Protein AF-A0A946I413-F1 (afdb_monomer_lite)

Radius of gyration: 18.2 Å; chains: 1; bounding box: 42×37×50 Å

Foldseek 3Di:
DLKDWDWDWADPDPLDIDIDIDIDDDPPDDPVSVVSHVVCCCCDDCNHPPCVVVVVVVNVVSVVVVVQPPDDDDQQFVHQELDDDPPDPRHSSVVNVVVVVVCVVVVND

Secondary structure (DSSP, 8-state):
---EEEEEEEE-SSS-EEEEEEEE--TT--HHHHHHHHHHGGGSSTT-TTHHHHHHHHHHHHHHHHTTTT------TT-S-----SS-S---HHHHHHHHHHHHHTT--

Structure (mmCIF, N/CA/C/O backbone):
data_AF-A0A946I413-F1
#
_entry.id   AF-A0A946I413-F1
#
loop_
_atom_site.g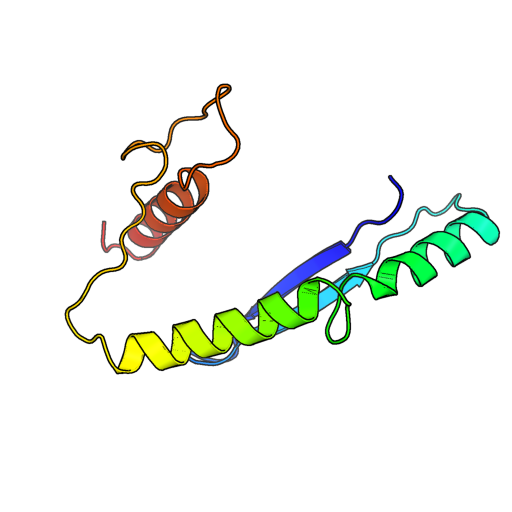roup_PDB
_atom_site.id
_atom_site.type_symbol
_atom_site.label_atom_id
_atom_site.label_alt_id
_atom_site.label_comp_id
_atom_site.label_asym_id
_atom_site.label_entity_id
_atom_site.label_seq_id
_atom_site.pdbx_PDB_ins_code
_atom_site.Cartn_x
_atom_site.Cartn_y
_atom_site.Cartn_z
_atom_site.occupancy
_atom_site.B_iso_or_equiv
_atom_site.auth_seq_id
_atom_site.auth_comp_id
_atom_site.auth_asym_id
_atom_site.auth_atom_id
_atom_site.pdbx_PDB_model_num
ATOM 1 N N . LEU A 1 1 ? 6.953 6.847 -17.965 1.00 68.38 1 LEU A N 1
ATOM 2 C CA . LEU A 1 1 ? 6.862 6.313 -16.586 1.00 68.38 1 LEU A CA 1
ATOM 3 C C . LEU A 1 1 ? 8.147 5.556 -16.300 1.00 68.38 1 LEU A C 1
ATOM 5 O O . LEU A 1 1 ? 8.514 4.744 -17.138 1.00 68.38 1 LEU A O 1
ATOM 9 N N . ASN A 1 2 ? 8.846 5.840 -15.200 1.00 82.44 2 ASN A N 1
ATOM 10 C CA . ASN A 1 2 ? 10.190 5.284 -14.977 1.00 82.44 2 ASN A CA 1
ATOM 11 C C . ASN A 1 2 ? 10.156 3.902 -14.316 1.00 82.44 2 ASN A C 1
ATOM 13 O O . ASN A 1 2 ? 10.891 3.022 -14.733 1.00 82.44 2 ASN A O 1
ATOM 17 N N . SER A 1 3 ? 9.240 3.677 -13.376 1.00 86.81 3 SER A N 1
ATOM 18 C CA . SER A 1 3 ? 8.958 2.364 -12.796 1.00 86.81 3 SER A CA 1
ATOM 19 C C . SER A 1 3 ? 7.487 2.315 -12.398 1.00 86.81 3 SER A C 1
ATOM 21 O O . SER A 1 3 ? 6.933 3.316 -11.935 1.00 86.81 3 SER A O 1
ATOM 23 N N . LEU A 1 4 ? 6.848 1.170 -12.627 1.00 92.44 4 LEU A N 1
ATOM 24 C CA . LEU A 1 4 ? 5.483 0.890 -12.206 1.00 92.44 4 LEU A CA 1
ATOM 25 C C . LEU A 1 4 ? 5.475 -0.420 -11.439 1.00 92.44 4 LEU A C 1
ATOM 27 O O . LEU A 1 4 ? 6.000 -1.424 -11.916 1.00 92.44 4 LEU A O 1
ATOM 31 N N . CYS A 1 5 ? 4.845 -0.409 -10.273 1.00 93.12 5 CYS A N 1
ATOM 32 C CA . CYS A 1 5 ? 4.650 -1.607 -9.483 1.00 93.12 5 CYS A CA 1
ATOM 33 C C . CYS A 1 5 ? 3.192 -1.720 -9.056 1.00 93.12 5 CYS A C 1
ATOM 35 O O . CYS A 1 5 ? 2.639 -0.794 -8.457 1.00 93.12 5 CYS A O 1
ATOM 37 N N . VAL A 1 6 ? 2.595 -2.877 -9.326 1.00 95.00 6 VAL A N 1
ATOM 38 C CA . VAL A 1 6 ? 1.314 -3.271 -8.750 1.00 95.00 6 VAL A CA 1
ATOM 39 C C . VAL A 1 6 ? 1.584 -4.030 -7.456 1.00 95.00 6 VAL A C 1
ATOM 41 O O . VAL A 1 6 ? 2.317 -5.019 -7.440 1.00 95.00 6 VAL A O 1
ATOM 44 N N . ARG A 1 7 ? 0.976 -3.561 -6.366 1.00 95.44 7 ARG A N 1
ATOM 45 C CA . ARG A 1 7 ? 1.041 -4.195 -5.047 1.00 95.44 7 ARG A CA 1
ATOM 46 C C . ARG A 1 7 ? -0.255 -4.958 -4.801 1.00 95.44 7 ARG A C 1
ATOM 48 O O . ARG A 1 7 ? -1.321 -4.347 -4.773 1.00 95.44 7 ARG A O 1
ATOM 55 N N . PHE A 1 8 ? -0.168 -6.269 -4.619 1.00 96.25 8 PHE A N 1
ATOM 56 C CA . PHE A 1 8 ? -1.330 -7.117 -4.367 1.00 96.25 8 PHE A CA 1
ATOM 57 C C . PHE A 1 8 ? -1.291 -7.680 -2.947 1.00 96.25 8 PHE A C 1
ATOM 59 O O . PHE A 1 8 ? -0.407 -8.467 -2.604 1.00 96.25 8 PHE A O 1
ATOM 66 N N . PHE A 1 9 ? -2.251 -7.253 -2.128 1.00 94.88 9 PHE A N 1
ATOM 67 C CA . PHE A 1 9 ? -2.394 -7.674 -0.738 1.00 94.88 9 PHE A CA 1
ATOM 68 C C . PHE A 1 9 ? -3.273 -8.923 -0.664 1.00 94.88 9 PHE A C 1
ATOM 70 O O . PHE A 1 9 ? -4.422 -8.906 -1.102 1.00 94.88 9 PHE A O 1
ATOM 77 N N . VAL A 1 10 ? -2.740 -9.994 -0.081 1.00 97.56 10 VAL A N 1
ATOM 78 C CA . VAL A 1 10 ? -3.444 -11.258 0.138 1.00 97.56 10 VAL A CA 1
ATOM 79 C C . VAL A 1 10 ? -3.615 -11.478 1.638 1.00 97.56 10 VAL A C 1
ATOM 81 O O . VAL A 1 10 ? -2.635 -11.786 2.324 1.00 97.56 10 VAL A O 1
ATOM 84 N N . PRO A 1 11 ? -4.842 -11.352 2.171 1.00 96.25 11 PRO A N 1
ATOM 85 C CA . PRO A 1 11 ? -5.117 -11.673 3.564 1.00 96.25 11 PRO A CA 1
ATOM 86 C C . PRO A 1 11 ? -4.801 -13.146 3.847 1.00 96.25 11 PRO A C 1
ATOM 88 O O . PRO A 1 11 ? -5.221 -14.037 3.106 1.00 96.25 11 PRO A O 1
ATOM 91 N N . ARG A 1 12 ? -4.063 -13.413 4.928 1.00 97.31 12 ARG A N 1
ATOM 92 C CA . ARG A 1 12 ? -3.769 -14.772 5.424 1.00 97.31 12 ARG A CA 1
ATOM 93 C C . ARG A 1 12 ? -4.381 -15.048 6.797 1.00 97.31 12 ARG A C 1
ATOM 95 O O . ARG A 1 12 ? -4.314 -16.175 7.273 1.00 97.31 12 ARG A O 1
ATOM 102 N N . GLY A 1 13 ? -4.984 -14.034 7.403 1.00 95.81 13 GLY A N 1
ATOM 103 C CA . GLY A 1 13 ? -5.622 -14.064 8.709 1.00 95.81 13 GLY A CA 1
ATOM 104 C C . GLY A 1 13 ? -5.963 -12.643 9.145 1.00 95.81 13 GLY A C 1
ATOM 105 O O . GLY A 1 13 ? -5.752 -11.691 8.394 1.00 95.81 13 GLY A O 1
ATOM 106 N N . ILE A 1 14 ? -6.474 -12.501 10.364 1.00 91.75 14 ILE A N 1
ATOM 107 C CA . ILE A 1 14 ? -6.767 -11.185 10.957 1.00 91.75 14 ILE A CA 1
ATOM 108 C C . ILE A 1 14 ? -5.494 -10.416 11.342 1.00 91.75 14 ILE A C 1
ATOM 110 O O . ILE A 1 14 ? -5.518 -9.196 11.454 1.00 91.75 14 ILE A O 1
ATOM 114 N N . ASP A 1 15 ? -4.394 -11.135 11.543 1.00 92.69 15 ASP A N 1
ATOM 115 C CA . ASP A 1 15 ? -3.099 -10.663 12.035 1.00 92.69 15 ASP A CA 1
ATOM 116 C C . ASP A 1 15 ? -1.970 -10.880 11.018 1.00 92.69 15 ASP A C 1
ATOM 118 O O . ASP A 1 15 ? -0.803 -10.639 11.316 1.00 92.69 15 ASP A O 1
ATOM 122 N N . LYS A 1 16 ? -2.299 -11.344 9.805 1.00 94.50 16 LYS A N 1
ATOM 123 C CA . LYS A 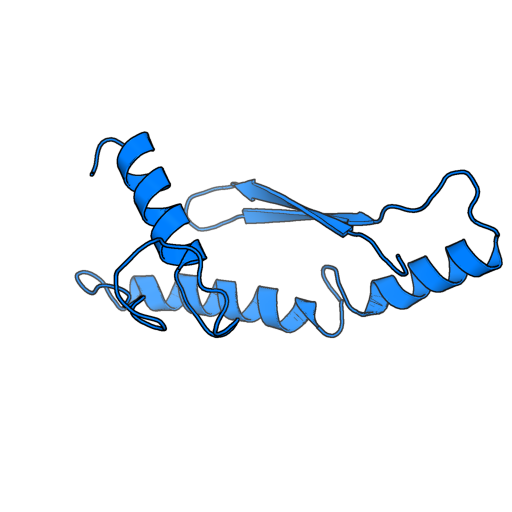1 16 ? -1.305 -11.709 8.797 1.00 94.50 16 LYS A CA 1
ATOM 124 C C . LYS A 1 16 ? -1.770 -11.392 7.385 1.00 94.50 16 LYS A C 1
ATOM 126 O O . LYS A 1 16 ? -2.862 -11.771 6.963 1.00 94.50 16 LYS A O 1
ATOM 131 N N . THR A 1 17 ? -0.880 -10.775 6.615 1.00 94.44 17 THR A N 1
ATOM 132 C CA . THR A 1 17 ? -1.072 -10.477 5.193 1.00 94.44 17 THR A CA 1
ATOM 133 C C . THR A 1 17 ? 0.207 -10.788 4.427 1.00 94.44 17 THR A C 1
ATOM 135 O O . THR A 1 17 ? 1.308 -10.603 4.940 1.00 94.44 17 THR A O 1
ATOM 138 N N . GLU A 1 18 ? 0.065 -11.264 3.196 1.00 95.69 18 GLU A N 1
ATOM 139 C CA . GLU A 1 18 ? 1.161 -11.377 2.236 1.00 95.69 18 GLU A CA 1
ATOM 140 C C . GLU A 1 18 ? 1.040 -10.281 1.181 1.00 95.69 18 GLU A C 1
ATOM 142 O O . GLU A 1 18 ? -0.060 -9.947 0.742 1.00 95.69 18 GLU A O 1
ATOM 147 N N . LEU A 1 19 ? 2.176 -9.722 0.768 1.00 94.50 19 LEU A N 1
ATOM 148 C CA . LEU A 1 19 ? 2.233 -8.649 -0.215 1.00 94.50 19 LEU A CA 1
ATOM 149 C C . LEU A 1 19 ? 3.064 -9.081 -1.420 1.00 94.50 19 LEU A C 1
ATOM 151 O O . LEU A 1 19 ? 4.273 -9.283 -1.308 1.00 94.50 19 LEU A O 1
ATOM 155 N N . PHE A 1 20 ? 2.416 -9.180 -2.577 1.00 95.50 20 PHE A N 1
ATOM 156 C CA . PHE A 1 20 ? 3.068 -9.469 -3.850 1.00 95.50 20 PHE A CA 1
ATOM 157 C C . PHE A 1 20 ? 3.365 -8.170 -4.598 1.00 95.50 20 PHE A C 1
ATOM 159 O O . PHE A 1 20 ? 2.529 -7.265 -4.647 1.00 95.50 20 PHE A O 1
ATOM 166 N N . TRP A 1 21 ? 4.556 -8.095 -5.188 1.00 94.69 21 TRP A N 1
ATOM 167 C CA . TRP A 1 21 ? 5.039 -6.941 -5.942 1.00 94.69 21 TRP A CA 1
ATOM 168 C C . TRP A 1 21 ? 5.234 -7.352 -7.398 1.00 94.69 21 TRP A C 1
ATOM 170 O O . TRP A 1 21 ? 6.049 -8.226 -7.690 1.00 94.69 21 TRP A O 1
ATOM 180 N N . PHE A 1 22 ? 4.491 -6.723 -8.302 1.00 94.50 22 PHE A N 1
ATOM 181 C CA . PHE A 1 22 ? 4.586 -6.965 -9.737 1.00 94.50 22 PHE A CA 1
ATOM 182 C C . PHE A 1 22 ? 5.129 -5.717 -10.420 1.00 94.50 22 PHE A C 1
ATOM 184 O O . PHE A 1 22 ? 4.413 -4.726 -10.570 1.00 94.50 22 PHE A O 1
ATOM 191 N N . TYR A 1 23 ? 6.396 -5.765 -10.820 1.00 93.31 23 TYR A N 1
ATOM 192 C CA . TYR A 1 23 ? 7.017 -4.696 -11.593 1.00 93.31 23 TYR A CA 1
ATOM 193 C C . TYR A 1 23 ? 6.647 -4.842 -13.063 1.00 93.31 23 TYR A C 1
ATOM 195 O O . TYR A 1 23 ? 6.761 -5.926 -13.632 1.00 93.31 23 TYR A O 1
ATOM 203 N N . VAL A 1 24 ? 6.193 -3.745 -13.658 1.00 93.25 24 VAL A N 1
ATOM 204 C CA . VAL A 1 24 ? 5.687 -3.714 -15.029 1.00 93.25 24 VAL A CA 1
ATOM 205 C C . VAL A 1 24 ? 6.631 -2.881 -15.892 1.00 93.25 24 VAL A C 1
ATOM 207 O O . VAL A 1 24 ? 6.931 -1.730 -15.561 1.00 93.25 24 VAL A O 1
ATOM 210 N N . GLY A 1 25 ? 7.095 -3.482 -16.985 1.00 93.62 25 GLY A N 1
ATOM 211 C CA . GLY A 1 25 ? 7.772 -2.808 -18.094 1.00 93.62 25 GLY A CA 1
ATOM 212 C C . GLY A 1 25 ? 6.863 -2.725 -19.319 1.00 93.62 25 GLY A C 1
ATOM 213 O O . GLY A 1 25 ? 5.730 -3.212 -19.292 1.00 93.62 25 GLY A O 1
ATOM 214 N N . TYR A 1 26 ? 7.363 -2.109 -20.380 1.00 94.31 26 TYR A N 1
ATOM 215 C CA . TYR A 1 26 ? 6.696 -2.064 -21.676 1.00 94.31 26 TYR A CA 1
ATOM 216 C C . TYR A 1 26 ? 7.311 -3.091 -22.633 1.00 94.31 26 TYR A C 1
ATOM 218 O O . TYR A 1 26 ? 8.478 -3.449 -22.502 1.00 94.31 26 TYR A O 1
ATOM 226 N N . GLU A 1 27 ? 6.519 -3.576 -23.590 1.00 95.62 27 GLU A N 1
ATOM 227 C CA . GLU A 1 27 ? 6.983 -4.540 -24.602 1.00 95.62 27 GLU A CA 1
ATOM 228 C C . GLU A 1 27 ? 8.049 -3.938 -25.530 1.00 95.62 27 GLU A C 1
ATOM 230 O O . GLU A 1 27 ? 8.923 -4.647 -26.019 1.00 95.62 27 GLU A O 1
ATOM 235 N N . ASP A 1 28 ? 7.999 -2.623 -25.735 1.00 96.50 28 ASP A N 1
ATOM 236 C CA . ASP A 1 28 ? 8.916 -1.844 -26.563 1.00 96.50 28 ASP A CA 1
ATOM 237 C C . ASP A 1 28 ? 10.068 -1.200 -25.769 1.00 96.50 28 ASP A C 1
ATOM 239 O O . ASP A 1 28 ? 10.800 -0.374 -26.321 1.00 96.50 28 ASP A O 1
ATOM 243 N N . ASP A 1 29 ? 10.262 -1.568 -24.495 1.00 96.06 29 ASP A N 1
ATOM 244 C CA . ASP A 1 29 ? 11.415 -1.099 -23.723 1.00 96.06 29 ASP A CA 1
ATOM 245 C C . ASP A 1 29 ? 12.725 -1.584 -24.362 1.00 96.06 29 ASP A C 1
ATOM 247 O O . ASP A 1 29 ? 12.922 -2.768 -24.646 1.00 96.06 29 ASP A O 1
ATOM 251 N N . THR A 1 30 ? 13.686 -0.672 -24.504 1.00 97.00 30 THR A N 1
ATOM 252 C CA . THR A 1 30 ? 15.064 -1.049 -24.821 1.00 97.00 30 THR A CA 1
ATOM 253 C C . THR A 1 30 ? 15.708 -1.797 -23.647 1.00 97.00 30 THR A C 1
ATOM 255 O O . THR A 1 30 ? 15.255 -1.725 -22.497 1.00 97.00 30 THR A O 1
ATOM 258 N N . GLU A 1 31 ? 16.824 -2.486 -23.899 1.00 96.62 31 GLU A N 1
ATOM 259 C CA . GLU A 1 31 ? 17.599 -3.148 -22.838 1.00 96.62 31 GLU A CA 1
ATOM 260 C C . GLU A 1 31 ? 18.040 -2.162 -21.742 1.00 96.62 31 GLU A C 1
ATOM 262 O O . GLU A 1 31 ? 17.978 -2.476 -20.552 1.00 96.62 31 GLU A O 1
ATOM 267 N N . GLU A 1 32 ? 18.415 -0.936 -22.124 1.00 95.94 32 GLU A N 1
ATOM 268 C CA . GLU A 1 32 ? 18.801 0.125 -21.189 1.00 95.94 32 GLU A CA 1
ATOM 269 C C . GLU A 1 32 ? 17.622 0.569 -20.309 1.00 95.94 32 GLU A C 1
ATOM 271 O O . GLU A 1 32 ? 17.766 0.710 -19.092 1.00 95.94 32 GLU A O 1
ATOM 276 N N . GLN A 1 33 ? 16.433 0.739 -20.895 1.00 95.56 33 GLN A N 1
ATOM 277 C CA . GLN A 1 33 ? 15.226 1.095 -20.144 1.00 95.56 33 GLN A CA 1
ATOM 278 C C . GLN A 1 33 ? 14.823 -0.019 -19.175 1.00 95.56 33 GLN A C 1
ATOM 280 O O . GLN A 1 33 ? 14.492 0.259 -18.018 1.00 95.56 33 GLN A O 1
ATOM 285 N N . THR A 1 34 ? 14.923 -1.277 -19.609 1.00 95.06 34 THR A N 1
ATOM 286 C CA . THR A 1 34 ? 14.680 -2.449 -18.760 1.00 95.06 34 THR A CA 1
ATOM 287 C C . THR A 1 34 ? 15.654 -2.481 -17.580 1.00 95.06 34 THR A C 1
ATOM 289 O O . THR A 1 34 ? 15.231 -2.606 -16.429 1.00 95.06 34 THR A O 1
ATOM 292 N N . ALA A 1 35 ? 16.952 -2.283 -17.830 1.00 94.75 35 ALA A N 1
ATOM 293 C CA . ALA A 1 35 ? 17.968 -2.231 -16.780 1.00 94.75 35 ALA A CA 1
ATOM 294 C C . ALA A 1 35 ? 17.710 -1.087 -15.781 1.00 94.75 35 ALA A C 1
ATOM 296 O O . ALA A 1 35 ? 17.791 -1.288 -14.566 1.00 94.75 35 ALA A O 1
ATOM 297 N N . MET A 1 36 ? 17.329 0.098 -16.271 1.00 94.62 36 MET A N 1
ATOM 298 C CA . MET A 1 36 ? 16.965 1.236 -15.423 1.00 94.62 36 MET A CA 1
ATOM 299 C C . MET A 1 36 ? 15.754 0.923 -14.530 1.00 94.62 36 MET A C 1
ATOM 301 O O . MET A 1 36 ? 15.775 1.249 -13.341 1.00 94.62 36 MET A O 1
ATOM 305 N N . ARG A 1 37 ? 14.715 0.267 -15.063 1.00 93.69 37 ARG A N 1
ATOM 306 C CA . ARG A 1 37 ? 13.526 -0.148 -14.294 1.00 93.69 37 ARG A CA 1
ATOM 307 C C . ARG A 1 37 ? 13.876 -1.123 -13.179 1.00 93.69 37 ARG A C 1
ATOM 309 O O . ARG A 1 37 ? 13.439 -0.926 -12.045 1.00 93.69 37 ARG A O 1
ATOM 316 N N . VAL A 1 38 ? 14.684 -2.139 -13.489 1.00 92.56 38 VAL A N 1
ATOM 317 C CA . VAL A 1 38 ? 15.164 -3.122 -12.505 1.00 92.56 38 VAL A CA 1
ATOM 318 C C . VAL A 1 38 ? 15.959 -2.424 -11.404 1.00 92.56 38 VAL A C 1
ATOM 320 O O . VAL A 1 38 ? 15.708 -2.664 -10.225 1.00 92.56 38 VAL A O 1
ATOM 323 N N . MET A 1 39 ? 16.849 -1.495 -11.765 1.00 93.75 39 MET A N 1
ATOM 324 C CA . MET A 1 39 ? 17.622 -0.717 -10.795 1.00 93.75 39 MET A CA 1
ATOM 325 C C . MET A 1 39 ? 16.724 0.129 -9.880 1.00 93.75 39 MET A C 1
ATOM 327 O O . MET A 1 39 ? 16.923 0.138 -8.666 1.00 93.75 39 MET A O 1
ATOM 331 N N . GLN A 1 40 ? 15.689 0.777 -10.424 1.00 93.00 40 GLN A N 1
ATOM 332 C CA . GLN A 1 40 ? 14.704 1.514 -9.621 1.00 93.00 40 GLN A CA 1
ATOM 333 C C . GLN A 1 40 ? 13.880 0.610 -8.695 1.00 93.00 40 GLN A C 1
ATOM 335 O O . GLN A 1 40 ? 13.366 1.084 -7.678 1.00 93.00 40 GLN A O 1
ATOM 340 N N . GLY A 1 41 ? 13.792 -0.690 -8.997 1.00 90.69 41 GLY A N 1
ATOM 341 C CA . GLY A 1 41 ? 13.217 -1.703 -8.114 1.00 90.69 41 GLY A CA 1
ATOM 342 C C . GLY A 1 41 ? 13.825 -1.683 -6.710 1.00 90.69 41 GLY A C 1
ATOM 343 O O . GLY A 1 41 ? 13.091 -1.880 -5.751 1.00 90.69 41 GLY A O 1
ATOM 344 N N . ASN A 1 42 ? 15.098 -1.295 -6.559 1.00 93.50 42 ASN A N 1
ATOM 345 C CA . ASN A 1 42 ? 15.785 -1.184 -5.263 1.00 93.50 42 ASN A CA 1
ATOM 346 C C . ASN A 1 42 ? 15.149 -0.179 -4.281 1.00 93.50 42 ASN A C 1
ATOM 348 O O . ASN A 1 42 ? 15.470 -0.182 -3.094 1.00 93.50 42 ASN A O 1
ATOM 352 N N . LEU A 1 43 ? 14.254 0.699 -4.743 1.00 93.44 43 LEU A N 1
ATOM 353 C CA . LEU A 1 43 ? 13.522 1.620 -3.870 1.00 93.44 43 LEU A CA 1
ATOM 354 C C . LEU A 1 43 ? 12.323 0.955 -3.188 1.00 93.44 43 LEU A C 1
ATOM 356 O O . LEU A 1 43 ? 11.881 1.418 -2.142 1.00 93.44 43 LEU A O 1
ATOM 360 N N . THR A 1 44 ? 11.775 -0.105 -3.781 1.00 93.50 44 THR A N 1
ATOM 361 C CA . THR A 1 44 ? 10.507 -0.713 -3.360 1.00 93.50 44 THR A CA 1
ATOM 362 C C . THR A 1 44 ? 10.628 -2.238 -3.221 1.00 93.50 44 THR A C 1
ATOM 364 O O . THR A 1 44 ? 11.685 -2.803 -3.473 1.00 93.50 44 THR A O 1
ATOM 367 N N . GLY A 1 45 ? 9.576 -2.933 -2.782 1.00 91.00 45 GLY A N 1
ATOM 368 C CA . GLY A 1 45 ? 9.645 -4.373 -2.519 1.00 91.00 45 GLY A CA 1
ATOM 369 C C . GLY A 1 45 ? 10.076 -4.713 -1.091 1.00 91.00 45 GLY A C 1
ATOM 370 O O . GLY A 1 45 ? 10.245 -3.843 -0.238 1.00 91.00 45 GLY A O 1
ATOM 371 N N . ALA A 1 46 ? 10.243 -6.004 -0.808 1.00 89.38 46 ALA A N 1
ATOM 372 C CA . ALA A 1 46 ? 10.518 -6.487 0.550 1.00 89.38 46 ALA A CA 1
ATOM 373 C C . ALA A 1 46 ? 11.837 -5.956 1.150 1.00 89.38 46 ALA A C 1
ATOM 375 O O . ALA A 1 46 ? 11.951 -5.837 2.364 1.00 89.38 46 ALA A O 1
ATOM 376 N N . ALA A 1 47 ? 12.811 -5.622 0.300 1.00 91.88 47 ALA A N 1
ATOM 377 C CA . ALA A 1 47 ? 14.104 -5.052 0.687 1.00 91.88 47 ALA A CA 1
ATOM 378 C C . ALA A 1 47 ? 14.325 -3.642 0.106 1.00 91.88 47 ALA A C 1
ATOM 380 O O . ALA A 1 47 ? 15.460 -3.178 0.013 1.00 91.88 47 ALA A O 1
ATOM 381 N N . GLY A 1 48 ? 13.252 -2.977 -0.333 1.00 93.25 48 GLY A N 1
ATOM 382 C CA . GLY A 1 48 ? 13.336 -1.656 -0.942 1.00 93.25 48 GLY A CA 1
ATOM 383 C C . GLY A 1 48 ? 13.681 -0.572 0.070 1.00 93.25 48 GLY A C 1
ATOM 384 O O . GLY A 1 48 ? 13.111 -0.546 1.159 1.00 93.25 48 GLY A O 1
ATOM 385 N N . LEU A 1 49 ? 14.558 0.360 -0.306 1.00 93.06 49 LEU A N 1
ATOM 386 C CA . LEU A 1 49 ? 15.025 1.431 0.585 1.00 93.06 49 LEU A CA 1
ATOM 387 C C . LEU A 1 49 ? 13.898 2.311 1.151 1.00 93.06 49 LEU A C 1
ATOM 389 O O . LEU A 1 49 ? 14.055 2.859 2.234 1.00 93.06 49 LEU A O 1
ATOM 393 N N . VAL A 1 50 ? 12.777 2.444 0.437 1.00 91.56 50 VAL A N 1
ATOM 394 C CA . VAL A 1 50 ? 11.609 3.218 0.887 1.00 91.56 50 VAL A CA 1
ATOM 395 C C . VAL A 1 50 ? 10.569 2.313 1.551 1.00 91.56 50 VAL A C 1
ATOM 397 O O . VAL A 1 50 ? 10.036 2.640 2.603 1.00 91.56 50 VAL A O 1
ATOM 400 N N . SER A 1 51 ? 10.268 1.156 0.959 1.00 92.69 51 SER A N 1
ATOM 401 C CA . SER A 1 51 ? 9.173 0.290 1.425 1.00 92.69 51 SER A CA 1
ATOM 402 C C . SER A 1 51 ? 9.513 -0.589 2.626 1.00 92.69 51 SER A C 1
ATOM 404 O O . SER A 1 51 ? 8.608 -1.186 3.209 1.00 92.69 51 SER A O 1
ATOM 406 N N . LEU A 1 52 ? 10.790 -0.704 3.001 1.00 89.88 52 LEU A N 1
ATOM 407 C CA . LEU A 1 52 ? 11.187 -1.455 4.191 1.00 89.88 52 LEU A CA 1
ATOM 408 C C . LEU A 1 52 ? 10.567 -0.848 5.460 1.00 89.88 52 LEU A C 1
ATOM 410 O O . LEU A 1 52 ? 10.101 -1.582 6.334 1.00 89.88 52 LEU A O 1
ATOM 414 N N . GLU A 1 53 ? 10.487 0.482 5.532 1.00 91.62 53 GLU A N 1
ATOM 415 C CA . GLU A 1 53 ? 9.860 1.191 6.652 1.00 91.62 53 GLU A CA 1
ATOM 416 C C . GLU A 1 53 ? 8.338 0.970 6.697 1.00 91.62 53 GLU A C 1
ATOM 418 O O . GLU A 1 53 ? 7.787 0.747 7.777 1.00 91.62 53 GLU A O 1
ATOM 423 N N . ASP A 1 54 ? 7.671 0.919 5.535 1.00 90.88 54 ASP A N 1
ATOM 424 C CA . ASP A 1 54 ? 6.229 0.637 5.429 1.00 90.88 54 ASP A CA 1
ATOM 425 C C . ASP A 1 54 ? 5.868 -0.734 6.035 1.00 90.88 54 ASP A C 1
ATOM 427 O O . ASP A 1 54 ? 4.852 -0.891 6.715 1.00 90.88 54 ASP A O 1
ATOM 431 N N . GLY A 1 55 ? 6.696 -1.757 5.797 1.00 85.44 55 GLY A N 1
ATOM 432 C CA . GLY A 1 55 ? 6.490 -3.084 6.384 1.00 85.44 55 GLY A CA 1
ATOM 433 C C . GLY A 1 55 ? 6.599 -3.064 7.911 1.00 85.44 55 GLY A C 1
ATOM 434 O O . GLY A 1 55 ? 5.777 -3.663 8.604 1.00 85.44 55 GLY A O 1
ATOM 435 N N . CYS A 1 56 ? 7.582 -2.325 8.428 1.00 89.94 56 CYS A N 1
ATOM 436 C CA . CYS A 1 56 ? 7.836 -2.184 9.859 1.00 89.94 56 CYS A CA 1
ATOM 437 C C . CYS A 1 56 ? 6.688 -1.462 10.585 1.00 89.94 56 CYS A C 1
ATOM 439 O O . CYS A 1 56 ? 6.210 -1.934 11.619 1.00 89.94 56 CYS A O 1
ATOM 441 N N . ILE A 1 57 ? 6.197 -0.346 10.031 1.00 92.31 57 ILE A N 1
ATOM 442 C CA . ILE A 1 57 ? 5.149 0.446 10.687 1.00 92.31 57 ILE A CA 1
ATOM 443 C C . ILE A 1 57 ? 3.815 -0.305 10.766 1.00 92.31 57 ILE A C 1
ATOM 445 O O . ILE A 1 57 ? 3.132 -0.213 11.785 1.00 92.31 57 ILE A O 1
ATOM 449 N N . ASN A 1 58 ? 3.466 -1.104 9.750 1.00 90.56 58 ASN A N 1
ATOM 450 C CA . ASN A 1 58 ? 2.242 -1.910 9.766 1.00 90.56 58 ASN A CA 1
ATOM 451 C C . ASN A 1 58 ? 2.228 -2.903 10.938 1.00 90.56 58 ASN A C 1
ATOM 453 O O . ASN A 1 58 ? 1.224 -3.020 11.640 1.00 90.56 58 ASN A O 1
ATOM 457 N N . GLU A 1 59 ? 3.359 -3.561 11.194 1.00 91.38 59 GLU A N 1
ATOM 458 C CA . GLU A 1 59 ? 3.505 -4.488 12.318 1.00 91.38 59 GLU A CA 1
ATOM 459 C C . GLU A 1 59 ? 3.409 -3.765 13.670 1.00 91.38 59 GLU A C 1
ATOM 461 O O . GLU A 1 59 ? 2.782 -4.250 14.617 1.00 91.38 59 GLU A O 1
ATOM 466 N N . PHE A 1 60 ? 3.981 -2.563 13.774 1.00 93.88 60 PHE A N 1
ATOM 467 C CA . PHE A 1 60 ? 3.856 -1.751 14.984 1.00 93.88 60 PHE A CA 1
ATOM 468 C C . PHE A 1 60 ? 2.416 -1.320 15.249 1.00 93.88 60 PHE A C 1
ATOM 470 O O . PHE A 1 60 ? 1.974 -1.390 16.397 1.00 93.88 60 PHE A O 1
ATOM 477 N N . VAL A 1 61 ? 1.673 -0.925 14.212 1.00 93.25 61 VAL A N 1
ATOM 478 C CA . VAL A 1 61 ? 0.250 -0.587 14.333 1.00 93.25 61 VAL A CA 1
ATOM 479 C C . VAL A 1 61 ? -0.553 -1.812 14.775 1.00 93.25 61 VAL A C 1
ATOM 481 O O . VAL A 1 61 ? -1.275 -1.714 15.764 1.00 93.25 61 VAL A O 1
ATOM 484 N N . GLN A 1 62 ? -0.365 -2.972 14.135 1.00 92.44 62 GLN A N 1
ATOM 485 C CA . GLN A 1 62 ? -1.059 -4.217 14.491 1.00 92.44 62 GLN A CA 1
ATOM 486 C C . GLN A 1 62 ? -0.812 -4.624 15.949 1.00 92.44 62 GLN A C 1
ATOM 488 O O . GLN A 1 62 ? -1.724 -5.025 16.671 1.00 92.44 62 GLN A O 1
ATOM 493 N N . ARG A 1 63 ? 0.424 -4.506 16.435 1.00 92.56 63 ARG A N 1
ATOM 494 C CA . ARG A 1 63 ? 0.733 -4.761 17.848 1.00 92.56 63 ARG A CA 1
ATOM 495 C C . ARG A 1 63 ? 0.137 -3.700 18.773 1.00 92.56 63 ARG A C 1
ATOM 497 O O . ARG A 1 63 ? -0.370 -4.036 19.839 1.00 92.56 63 ARG A O 1
ATOM 504 N N . GLY A 1 64 ? 0.186 -2.429 18.378 1.00 92.25 64 GLY A N 1
ATOM 505 C CA . GLY A 1 64 ? -0.326 -1.306 19.164 1.00 92.25 64 GLY A CA 1
ATOM 506 C C . GLY A 1 64 ? -1.841 -1.352 19.382 1.00 92.25 64 GLY A C 1
ATOM 507 O O . GLY A 1 64 ? -2.319 -0.969 20.454 1.00 92.25 64 GLY A O 1
ATOM 508 N N . THR A 1 65 ? -2.602 -1.874 18.416 1.00 91.00 65 THR A N 1
ATOM 509 C CA . THR A 1 65 ? -4.062 -2.005 18.538 1.00 91.00 65 THR A CA 1
ATOM 510 C C . THR A 1 65 ? -4.480 -2.994 19.623 1.00 91.00 65 THR A C 1
ATOM 512 O O . THR A 1 65 ? -5.474 -2.740 20.298 1.00 91.00 65 THR A O 1
ATOM 515 N N . HIS A 1 66 ? -3.701 -4.053 19.876 1.00 90.00 66 HIS A N 1
ATOM 516 C CA . HIS A 1 66 ? -3.973 -4.998 20.970 1.00 90.00 66 HIS A CA 1
ATOM 517 C C . HIS A 1 66 ? -3.905 -4.331 22.355 1.00 90.00 66 HIS A C 1
ATOM 519 O O . HIS A 1 66 ? -4.637 -4.706 23.261 1.00 90.00 66 HIS A O 1
ATOM 525 N N . GLY A 1 67 ? -3.057 -3.312 22.530 1.00 91.06 67 GLY A N 1
ATOM 526 C CA . GLY A 1 67 ? -2.970 -2.544 23.780 1.00 91.06 67 GLY A CA 1
ATOM 527 C C . GLY A 1 67 ? -4.001 -1.416 23.906 1.00 91.06 67 GLY A C 1
ATOM 528 O O . GLY A 1 67 ? -4.012 -0.710 24.911 1.00 91.06 67 GLY A O 1
ATOM 529 N N . SER A 1 68 ? -4.839 -1.216 22.886 1.00 91.12 68 SER A N 1
ATOM 530 C CA . SER A 1 68 ? -5.733 -0.059 22.753 1.00 91.12 68 SER A CA 1
ATOM 531 C C . SER A 1 68 ? -7.204 -0.472 22.659 1.00 91.12 68 SER A C 1
ATOM 533 O O . SER A 1 68 ? -8.008 0.208 22.020 1.00 91.12 68 SER A O 1
ATOM 535 N N . GLU A 1 69 ? -7.573 -1.591 23.285 1.00 91.06 69 GLU A N 1
ATOM 536 C CA . GLU A 1 69 ? -8.952 -2.081 23.302 1.00 91.06 69 GLU A CA 1
ATOM 537 C C . GLU A 1 69 ? -9.931 -1.008 23.812 1.00 91.06 69 GLU A C 1
ATOM 539 O O . GLU A 1 69 ? -9.673 -0.284 24.778 1.00 91.06 69 GLU A O 1
ATOM 544 N N . GLY A 1 70 ? -11.063 -0.862 23.118 1.00 92.12 70 GLY A N 1
ATOM 545 C CA . GLY A 1 70 ? -12.066 0.164 23.417 1.00 92.12 70 GLY A CA 1
ATOM 546 C C . GLY A 1 70 ? -11.651 1.603 23.075 1.00 92.12 70 GLY A C 1
ATOM 547 O O . GLY A 1 70 ? -12.392 2.536 23.388 1.00 92.12 70 GLY A O 1
ATOM 548 N N . LYS A 1 71 ? -10.488 1.817 22.446 1.00 94.06 71 LYS A N 1
ATOM 549 C CA . LYS A 1 71 ? -10.084 3.109 21.870 1.00 94.06 71 LYS A CA 1
ATOM 550 C C . LYS A 1 71 ? -10.410 3.163 20.377 1.00 94.06 71 LYS A C 1
ATOM 552 O O . LYS A 1 71 ? -10.694 2.148 19.748 1.00 94.06 71 LYS A O 1
ATOM 557 N N . ALA A 1 72 ? -10.364 4.367 19.813 1.00 91.81 72 ALA A N 1
ATOM 558 C CA . ALA A 1 72 ? -10.589 4.611 18.394 1.00 91.81 72 ALA A CA 1
ATOM 559 C C . ALA A 1 72 ? -9.390 5.337 17.775 1.00 91.81 7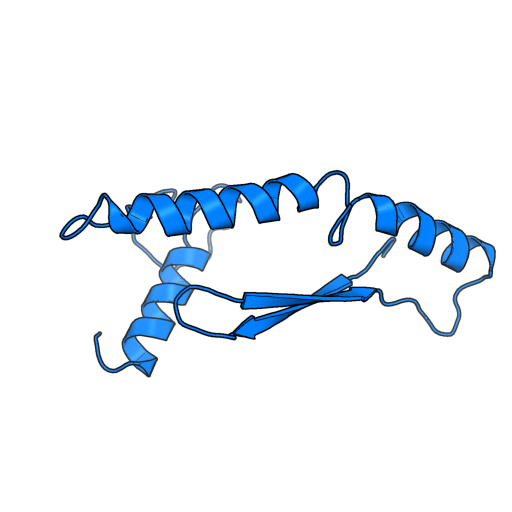2 ALA A C 1
ATOM 561 O O . ALA A 1 72 ? -8.767 6.178 18.425 1.00 91.81 72 ALA A O 1
ATOM 562 N N . GLY A 1 73 ? -9.094 5.021 16.513 1.00 91.50 73 GLY A N 1
ATOM 563 C CA . GLY A 1 73 ? -8.207 5.836 15.686 1.00 91.50 73 GLY A CA 1
ATOM 564 C C . GLY A 1 73 ? -8.889 7.146 15.283 1.00 91.50 73 GLY A C 1
ATOM 565 O O . GLY A 1 73 ? -10.112 7.199 15.145 1.00 91.50 73 GLY A O 1
ATOM 566 N N . LEU A 1 74 ? -8.095 8.197 15.087 1.00 93.69 74 LEU A N 1
ATOM 567 C CA . LEU A 1 74 ? -8.559 9.508 14.638 1.00 93.69 74 LEU A CA 1
ATOM 568 C C . LEU A 1 74 ? -8.068 9.743 13.207 1.00 93.69 74 LEU A C 1
ATOM 570 O O . LEU A 1 74 ? -6.871 9.645 12.969 1.00 93.69 74 LEU A O 1
ATOM 574 N N . ALA A 1 75 ? -8.982 10.058 12.289 1.00 94.31 75 ALA A N 1
ATOM 575 C CA . ALA A 1 75 ? -8.675 10.342 10.884 1.00 94.31 75 ALA A CA 1
ATOM 576 C C . ALA A 1 75 ? -9.304 11.681 10.450 1.00 94.31 75 ALA A C 1
ATOM 578 O O . ALA A 1 75 ? -10.178 11.720 9.581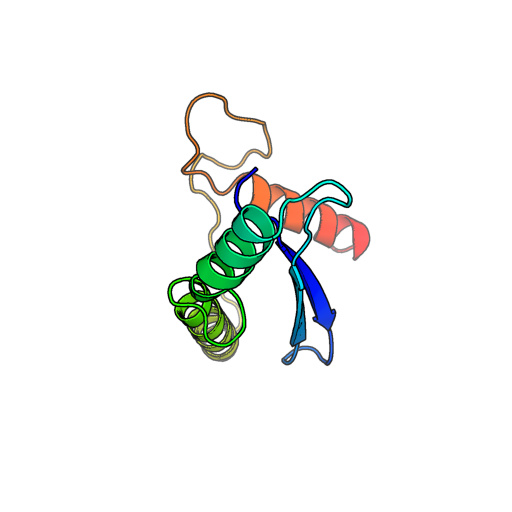 1.00 94.31 75 ALA A O 1
ATOM 579 N N . GLU A 1 76 ? -8.926 12.775 11.116 1.00 94.25 76 GLU A N 1
ATOM 580 C CA . GLU A 1 76 ? -9.516 14.116 10.939 1.00 94.25 76 GLU A CA 1
ATOM 581 C C . GLU A 1 76 ? -8.605 15.114 10.200 1.00 94.25 76 GLU A C 1
ATOM 583 O O . GLU A 1 76 ? -8.965 16.283 10.029 1.00 94.25 76 GLU A O 1
ATOM 588 N N . MET A 1 77 ? -7.433 14.691 9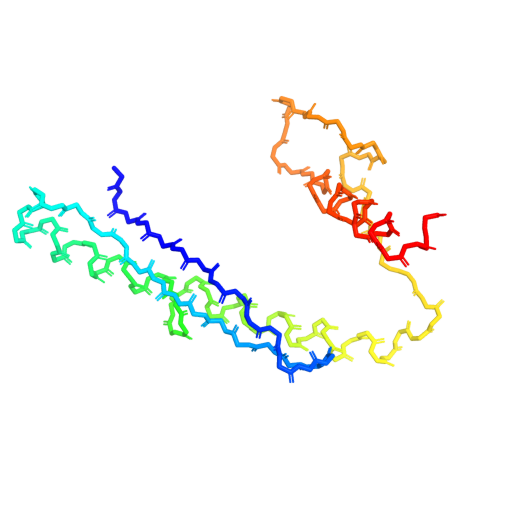.714 1.00 92.94 77 MET A N 1
ATOM 589 C CA . MET A 1 77 ? -6.587 15.558 8.899 1.00 92.94 77 MET A CA 1
ATOM 590 C C . MET A 1 77 ? -7.325 15.919 7.605 1.00 92.94 77 MET A C 1
ATOM 592 O O . MET A 1 77 ? -7.790 15.056 6.848 1.00 92.94 77 MET A O 1
ATOM 596 N N . GLY A 1 78 ? -7.443 17.224 7.361 1.00 90.06 78 GLY A N 1
ATOM 597 C CA . GLY A 1 78 ? -8.210 17.769 6.244 1.00 90.06 78 GLY A CA 1
ATOM 598 C C . GLY A 1 78 ? -9.731 17.734 6.439 1.00 90.06 78 GLY A C 1
ATOM 599 O O . GLY A 1 78 ? -10.443 17.832 5.448 1.00 90.06 78 GLY A O 1
ATOM 600 N N . GLY A 1 79 ? -10.228 17.584 7.673 1.00 90.12 79 GLY A N 1
ATOM 601 C CA . GLY A 1 79 ? -11.655 17.656 8.004 1.00 90.12 79 GLY A CA 1
ATOM 602 C C . GLY A 1 79 ? -12.312 16.291 8.218 1.00 90.12 79 GLY A C 1
ATOM 603 O O . GLY A 1 79 ? -11.638 15.287 8.445 1.00 90.12 79 GLY A O 1
ATOM 604 N N . ARG A 1 80 ? -13.648 16.258 8.174 1.00 91.25 80 ARG A N 1
ATOM 605 C CA . ARG A 1 80 ? -14.458 15.044 8.410 1.00 91.25 80 ARG A CA 1
ATOM 606 C C . ARG A 1 80 ? -15.124 14.498 7.153 1.00 91.25 80 ARG A C 1
ATOM 608 O O . ARG A 1 80 ? -15.538 13.342 7.142 1.00 91.25 80 ARG A O 1
ATOM 615 N N . ASP A 1 81 ? -15.174 15.301 6.101 1.00 90.31 81 ASP A N 1
ATOM 616 C CA . ASP A 1 81 ? -15.838 14.943 4.858 1.00 90.31 81 ASP A CA 1
ATOM 617 C C . ASP A 1 81 ? -14.975 14.005 4.003 1.00 90.31 81 ASP A C 1
ATOM 619 O O . ASP A 1 81 ? -13.765 13.831 4.222 1.00 90.31 81 ASP A O 1
ATOM 623 N N . VAL A 1 82 ? -15.629 13.374 3.028 1.00 90.00 82 VAL A N 1
ATOM 624 C CA . VAL A 1 82 ? -15.020 12.476 2.035 1.00 90.00 82 VAL A CA 1
ATOM 625 C C . VAL A 1 82 ? -15.116 13.122 0.648 1.00 90.00 82 VAL A C 1
ATOM 627 O O . VAL A 1 82 ? -15.539 12.503 -0.325 1.00 90.00 82 VAL A O 1
ATOM 630 N N . GLU A 1 83 ? -14.779 14.406 0.567 1.00 85.81 83 GLU A N 1
ATOM 631 C CA . GLU A 1 83 ? -14.812 15.172 -0.678 1.00 85.81 83 GLU A CA 1
ATOM 632 C C . GLU A 1 83 ? -13.406 15.375 -1.235 1.00 85.81 83 GLU A C 1
ATOM 634 O O . GLU A 1 83 ? -12.433 15.534 -0.494 1.00 85.81 83 GLU A O 1
ATOM 639 N N . SER A 1 84 ? -13.294 15.373 -2.563 1.00 78.44 84 SER A N 1
ATOM 640 C CA . SER A 1 84 ? -12.046 15.722 -3.235 1.00 78.44 84 SER A CA 1
ATOM 641 C C . SER A 1 84 ? -11.615 17.132 -2.836 1.00 78.44 84 SER A C 1
ATOM 643 O O . SER A 1 84 ? -12.413 18.065 -2.853 1.00 78.44 84 SER A O 1
ATOM 645 N N . SER A 1 85 ? -10.337 17.289 -2.505 1.00 73.12 85 SER A N 1
ATOM 646 C CA . SER A 1 85 ? -9.741 18.584 -2.197 1.00 73.12 85 SER A CA 1
ATOM 647 C C . SER A 1 85 ? -8.636 18.877 -3.199 1.00 73.12 85 SER A C 1
ATOM 649 O O . SER A 1 85 ? -7.653 18.141 -3.271 1.00 73.12 85 SER A O 1
ATOM 651 N N . ASP A 1 86 ? -8.774 19.977 -3.935 1.00 77.25 86 ASP A N 1
ATOM 652 C CA . ASP A 1 86 ? -7.730 20.473 -4.839 1.00 77.25 86 ASP A CA 1
ATOM 653 C C . ASP A 1 86 ? -6.634 21.251 -4.089 1.00 77.25 86 ASP A C 1
ATOM 655 O O . ASP A 1 86 ? -5.596 21.593 -4.653 1.00 77.25 86 ASP A O 1
ATOM 659 N N . ALA A 1 87 ? -6.854 21.544 -2.802 1.00 73.25 87 ALA A N 1
ATOM 660 C CA . ALA A 1 87 ? -6.018 22.453 -2.028 1.00 73.25 87 ALA A CA 1
ATOM 661 C C . ALA A 1 87 ? -4.770 21.787 -1.430 1.00 73.25 87 ALA A C 1
ATOM 663 O O . ALA A 1 87 ? -3.744 22.447 -1.267 1.00 73.25 87 ALA A O 1
ATOM 664 N N . SER A 1 88 ? -4.837 20.502 -1.057 1.00 80.19 88 SER A N 1
ATOM 665 C CA . SER A 1 88 ? -3.724 19.829 -0.381 1.00 80.19 88 SER A CA 1
ATOM 666 C C . SER A 1 88 ? -3.746 18.314 -0.543 1.00 80.19 88 SER A C 1
ATOM 668 O O . SER A 1 88 ? -4.786 17.667 -0.448 1.00 80.19 88 SER A O 1
ATOM 670 N N . ARG A 1 89 ? -2.550 17.734 -0.687 1.00 82.62 89 ARG A N 1
ATOM 671 C CA . ARG A 1 89 ? -2.330 16.282 -0.598 1.00 82.62 89 ARG A CA 1
ATOM 672 C C . ARG A 1 89 ? -2.199 15.780 0.846 1.00 82.62 89 ARG A C 1
ATOM 674 O O . ARG A 1 89 ? -2.238 14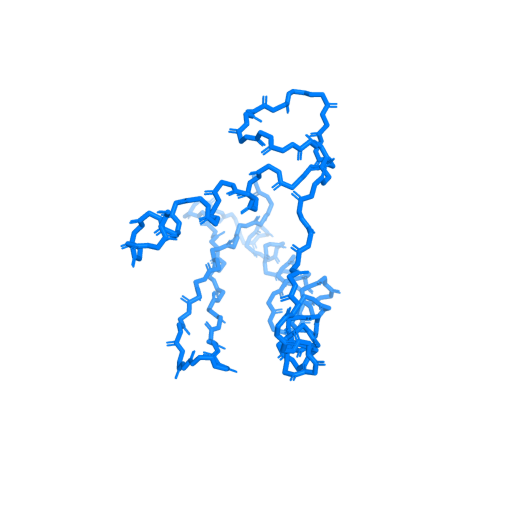.574 1.063 1.00 82.62 89 ARG A O 1
ATOM 681 N N . ALA A 1 90 ? -2.034 16.676 1.821 1.00 88.38 90 ALA A N 1
ATOM 682 C CA . ALA A 1 90 ? -1.958 16.343 3.244 1.00 88.38 90 ALA A CA 1
ATOM 683 C C . ALA A 1 90 ? -3.374 16.252 3.839 1.00 88.38 90 ALA A C 1
ATOM 685 O O . ALA A 1 90 ? -3.867 17.183 4.473 1.00 88.38 90 ALA A O 1
ATOM 686 N N . THR A 1 91 ? -4.056 15.141 3.567 1.00 92.25 91 THR A N 1
ATOM 687 C CA . THR A 1 91 ? -5.426 14.869 4.022 1.00 92.25 91 THR A CA 1
ATOM 688 C C . THR A 1 91 ? -5.648 13.369 4.207 1.00 92.25 91 THR A C 1
ATOM 690 O O . THR A 1 91 ? -5.029 12.556 3.524 1.00 92.25 91 THR A O 1
ATOM 693 N N . GLU A 1 92 ? -6.561 12.994 5.101 1.00 94.62 92 GLU A N 1
ATOM 694 C CA . GLU A 1 92 ? -6.975 11.600 5.337 1.00 94.62 92 GLU A CA 1
ATOM 695 C C . GLU A 1 92 ? -8.298 11.248 4.634 1.00 94.62 92 GLU A C 1
ATOM 697 O O . GLU A 1 92 ? -8.899 10.208 4.901 1.00 94.62 92 GLU A O 1
ATOM 702 N N . THR A 1 93 ? -8.751 12.087 3.696 1.00 94.19 93 THR A N 1
ATOM 703 C CA . THR A 1 93 ? -10.015 11.910 2.951 1.00 94.19 93 THR A CA 1
ATOM 704 C C . THR A 1 93 ? -10.146 10.516 2.331 1.00 94.19 93 THR A C 1
ATOM 706 O O . THR A 1 93 ? -11.180 9.868 2.484 1.00 94.19 93 THR A O 1
ATOM 709 N N . ALA A 1 94 ? -9.092 10.005 1.683 1.00 93.38 94 ALA A N 1
ATOM 710 C CA . ALA A 1 94 ? -9.117 8.673 1.073 1.00 93.38 94 ALA A CA 1
ATOM 711 C C . ALA A 1 94 ? -9.242 7.546 2.117 1.00 93.38 94 ALA A C 1
ATOM 713 O O . ALA A 1 94 ? -9.949 6.567 1.883 1.00 93.38 94 ALA A O 1
ATOM 714 N N . ILE A 1 95 ? -8.611 7.706 3.287 1.00 94.81 95 ILE A N 1
ATOM 715 C CA . ILE A 1 95 ? -8.699 6.752 4.402 1.00 94.81 95 ILE A CA 1
ATOM 716 C C . ILE A 1 95 ? -10.127 6.742 4.961 1.00 94.81 95 ILE A C 1
ATOM 718 O O . ILE A 1 95 ? -10.720 5.674 5.126 1.00 94.81 95 ILE A O 1
ATOM 722 N N . ARG A 1 96 ? -10.725 7.922 5.184 1.00 95.25 96 ARG A N 1
ATOM 723 C CA . ARG A 1 96 ? -12.134 8.043 5.598 1.00 95.25 96 ARG A CA 1
ATOM 724 C C . ARG A 1 96 ? -13.086 7.419 4.577 1.00 95.25 96 ARG A C 1
ATOM 726 O O . ARG A 1 96 ? -14.011 6.702 4.962 1.00 95.25 96 ARG A O 1
ATOM 733 N N . GLY A 1 97 ? -12.850 7.643 3.285 1.00 95.06 97 GLY A N 1
ATOM 734 C CA . GLY A 1 97 ? -13.649 7.056 2.209 1.00 95.06 97 GLY A CA 1
ATOM 735 C C . GLY A 1 97 ? -13.572 5.534 2.172 1.00 95.06 97 GLY A C 1
ATOM 736 O O . GLY A 1 97 ? -14.610 4.873 2.097 1.00 95.06 97 GLY A O 1
ATOM 737 N N . PHE A 1 98 ? -12.368 4.973 2.321 1.00 95.81 98 PHE A N 1
ATOM 738 C CA . PHE A 1 98 ? -12.169 3.530 2.438 1.00 95.81 98 PHE A CA 1
ATOM 739 C C . PHE A 1 98 ? -12.987 2.944 3.596 1.00 95.81 98 PHE A C 1
ATOM 741 O O . PHE A 1 98 ? -13.771 2.021 3.383 1.00 95.81 98 PHE A O 1
ATOM 748 N N . TRP A 1 99 ? -12.874 3.512 4.802 1.00 95.44 99 TRP A N 1
ATOM 749 C CA . TRP A 1 99 ? -13.600 3.011 5.974 1.00 95.44 99 TRP A CA 1
ATOM 750 C C . TRP A 1 99 ? -15.115 3.198 5.873 1.00 95.44 99 TRP A C 1
ATOM 752 O O . TRP A 1 99 ? -15.863 2.328 6.315 1.00 95.44 99 TRP A O 1
ATOM 762 N N . THR A 1 100 ? -15.581 4.281 5.247 1.00 94.50 100 THR A N 1
ATOM 763 C CA . THR A 1 100 ? -17.010 4.489 4.958 1.00 94.50 100 THR A CA 1
ATOM 764 C C . THR A 1 100 ? -17.546 3.380 4.049 1.00 94.50 100 THR A C 1
ATOM 766 O O . THR A 1 100 ? -18.571 2.764 4.350 1.00 94.50 100 THR A O 1
ATOM 769 N N . GLY A 1 101 ? -16.826 3.070 2.966 1.00 96.06 101 GLY A N 1
ATOM 770 C CA . GLY A 1 101 ? -17.166 1.973 2.060 1.00 96.06 101 GLY A CA 1
ATOM 771 C C . GLY A 1 101 ? -17.109 0.606 2.744 1.00 96.06 101 GLY A C 1
ATOM 772 O O . GLY A 1 101 ? -18.056 -0.172 2.639 1.00 96.06 101 GLY A O 1
ATOM 773 N N . TYR A 1 102 ? -16.043 0.338 3.500 1.00 96.44 102 TYR A N 1
ATOM 774 C CA . TYR A 1 102 ? -15.867 -0.903 4.255 1.00 96.44 102 TYR A CA 1
ATOM 775 C C . TYR A 1 102 ? -17.022 -1.141 5.233 1.00 96.44 102 TYR A C 1
ATOM 777 O O . TYR A 1 102 ? -17.647 -2.198 5.199 1.00 96.44 102 TYR A O 1
ATOM 785 N N . ARG A 1 103 ? -17.377 -0.145 6.058 1.00 96.19 103 ARG A N 1
ATOM 786 C CA . ARG A 1 103 ? -18.488 -0.260 7.018 1.00 96.19 103 ARG A CA 1
ATOM 787 C C . ARG A 1 103 ? -19.816 -0.566 6.334 1.00 96.19 103 ARG A C 1
ATOM 789 O O . ARG A 1 103 ? -20.576 -1.394 6.830 1.00 96.19 103 ARG A O 1
ATOM 796 N N . LYS A 1 104 ? -20.069 0.054 5.178 1.00 97.38 104 LYS A N 1
ATOM 797 C CA . LYS A 1 104 ? -21.253 -0.224 4.358 1.00 97.38 104 LYS A CA 1
ATOM 798 C C . LYS A 1 104 ? -21.263 -1.663 3.837 1.00 97.38 104 LYS A C 1
ATOM 800 O O . LYS A 1 104 ? -22.289 -2.323 3.948 1.00 97.38 104 LYS A O 1
ATOM 805 N N . ILE A 1 105 ? -20.143 -2.153 3.299 1.00 98.19 105 ILE A N 1
ATOM 806 C CA . ILE A 1 105 ? -20.009 -3.537 2.804 1.00 98.19 105 ILE A CA 1
ATOM 807 C C . ILE A 1 105 ? -20.230 -4.546 3.936 1.00 98.19 105 ILE A C 1
ATOM 809 O O . ILE A 1 105 ? -20.895 -5.559 3.739 1.00 98.19 105 ILE A O 1
ATOM 813 N N . MET A 1 106 ? -19.711 -4.247 5.125 1.00 97.62 106 MET A N 1
ATOM 814 C CA . MET A 1 106 ? -19.798 -5.117 6.297 1.00 97.62 106 MET A CA 1
ATOM 815 C C . MET A 1 106 ? -21.131 -5.007 7.059 1.00 97.62 106 MET A C 1
ATOM 817 O O . MET A 1 106 ? -21.332 -5.749 8.016 1.00 97.62 106 MET A O 1
ATOM 821 N N . GLY A 1 107 ? -22.036 -4.097 6.676 1.00 97.25 107 GLY A N 1
ATOM 822 C CA . GLY A 1 107 ? -23.330 -3.913 7.348 1.00 97.25 107 GLY A CA 1
ATOM 823 C C . GLY A 1 107 ? -23.239 -3.305 8.755 1.00 97.25 107 GLY A C 1
ATOM 824 O O . GLY A 1 107 ? -24.109 -3.546 9.584 1.00 97.25 107 GLY A O 1
ATOM 825 N N . ILE A 1 108 ? -22.187 -2.527 9.024 1.00 93.81 108 ILE A N 1
ATOM 826 C CA . ILE A 1 108 ? -21.900 -1.871 10.319 1.00 93.81 108 ILE A CA 1
ATOM 827 C C . ILE A 1 108 ? -21.842 -0.339 10.184 1.00 93.81 108 ILE A C 1
ATOM 829 O O . ILE A 1 108 ? -21.161 0.356 10.949 1.00 93.81 108 ILE A O 1
ATOM 833 N N . ALA A 1 109 ? -22.467 0.179 9.124 1.00 80.44 109 ALA A N 1
ATOM 834 C CA . ALA A 1 109 ? -22.619 1.609 8.896 1.00 80.44 109 ALA A CA 1
ATOM 835 C C . ALA A 1 109 ? -23.583 2.197 9.926 1.00 80.44 109 ALA A C 1
ATOM 837 O O . ALA A 1 109 ? -24.729 1.704 10.004 1.00 80.44 109 ALA A O 1
#

pLDDT: mean 92.05, std 5.2, range [68.38, 98.19]

Sequence (109 aa):
LNSLCVRFFVPRGIDKTELFWFYVGYEDDTEEQTAMRVMQGNLTGAAGLVSLEDGCINEFVQRGTHGSEGKAGLAEMGGRDVESSDASRATETAIRGFWTGYRKIMGIA